Protein AF-A0A923HV47-F1 (afdb_monomer)

Radius of gyration: 19.05 Å; Cα contacts (8 Å, |Δi|>4): 51; chains: 1; bounding box: 52×19×55 Å

Sequ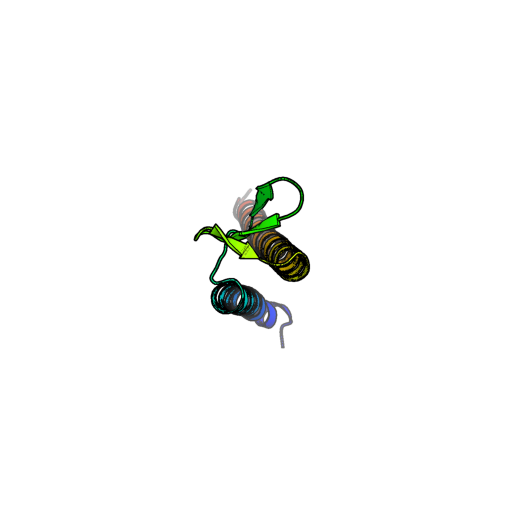ence (87 aa):
MNFSNKYKYIMPCILGLTMVYGVVNFRGAPIRPCGEQKYCGKSGNRVTQEEYEAYRTWETTFILVALGAFFSKLVERGVMRDSARPD

Nearest PDB structures (foldseek):
  4fxw-assembly2_D  TM=5.536E-01  e=1.604E+00  Homo sapiens
  1r1k-assembly1_D  TM=3.786E-01  e=6.159E+00  Heliothis virescens

Organism: NCBI:txid2762298

Secondary structure (DSSP, 8-state):
--HHHHHHHHHHHHHHHHHHHHHHH-TTPSPEE-STT-EE-TT--EE-HHHHHHHHHHHHHHHHHHHHHHHHHHHHHHHHHHTT---

pLDDT: mean 82.77, std 11.43, range [45.81, 94.56]

Mean predicted aligned error: 8.58 Å

Foldseek 3Di:
DDPVVVVVPVLVVVLVVLVVVCCVLPVQPPWADDPDQFIAGPVRDTDHPVSNVVNVVSVVVSVVSVVVVVVVVVVVVVVVVVVPDDD

Solvent-accessible surface area (backbone atoms only — not comparable to full-atom values): 5072 Å² total; per-residue (Å²): 134,69,72,74,66,57,56,69,54,48,55,61,49,51,54,49,50,54,49,52,52,45,58,70,73,45,70,45,51,70,67,40,82,51,72,97,90,37,31,23,22,66,84,65,46,82,41,53,71,68,58,47,53,51,49,51,52,51,52,52,51,50,51,53,54,52,48,51,54,49,50,54,52,51,48,54,53,50,57,56,52,65,76,66,59,81,132

Structure (mmCIF, N/CA/C/O backbone):
data_AF-A0A923HV47-F1
#
_entry.id   AF-A0A923HV47-F1
#
loop_
_atom_site.group_PDB
_atom_site.id
_atom_site.type_symbol
_atom_site.label_atom_id
_atom_site.label_alt_id
_atom_site.label_comp_id
_atom_site.label_asym_id
_atom_site.label_entity_id
_atom_site.label_seq_id
_atom_site.pdbx_PDB_ins_code
_atom_site.Cartn_x
_atom_site.Cartn_y
_atom_site.Cartn_z
_atom_site.occupancy
_atom_site.B_iso_or_equiv
_atom_site.auth_seq_id
_atom_site.auth_comp_id
_atom_site.auth_asym_id
_atom_site.auth_atom_id
_atom_site.pdbx_PDB_model_num
ATOM 1 N N . MET A 1 1 ? 31.912 -4.484 -10.328 1.00 45.81 1 MET A N 1
ATOM 2 C CA . MET A 1 1 ? 30.647 -5.067 -9.817 1.00 45.81 1 MET A CA 1
ATOM 3 C C . MET A 1 1 ? 29.485 -4.196 -10.284 1.00 45.81 1 MET A C 1
ATOM 5 O O . MET A 1 1 ? 29.361 -3.071 -9.824 1.00 45.81 1 MET A O 1
ATOM 9 N N . ASN A 1 2 ? 28.698 -4.680 -11.250 1.00 48.28 2 ASN A N 1
ATOM 10 C CA . ASN A 1 2 ? 27.663 -3.909 -11.951 1.00 48.28 2 ASN A CA 1
ATOM 11 C C . ASN A 1 2 ? 26.455 -3.596 -11.055 1.00 48.28 2 ASN A C 1
ATOM 13 O O . ASN A 1 2 ? 25.792 -4.513 -10.572 1.00 48.28 2 ASN A O 1
ATOM 17 N N . PHE A 1 3 ? 26.149 -2.304 -10.894 1.00 53.97 3 PHE A N 1
ATOM 18 C CA . PHE A 1 3 ? 24.984 -1.773 -10.171 1.00 53.97 3 PHE A CA 1
ATOM 19 C C . PHE A 1 3 ? 23.695 -2.493 -10.637 1.00 53.97 3 PHE A C 1
ATOM 21 O O . PHE A 1 3 ? 22.945 -3.028 -9.827 1.00 53.97 3 PHE A O 1
ATOM 28 N N . SER A 1 4 ? 23.518 -2.665 -11.951 1.00 58.62 4 SER A N 1
ATOM 29 C CA . SER A 1 4 ? 22.307 -3.210 -12.592 1.00 58.62 4 SER A CA 1
ATOM 30 C C . SER A 1 4 ? 21.826 -4.591 -12.086 1.00 58.62 4 SER A C 1
ATOM 32 O O . SER A 1 4 ? 20.622 -4.824 -11.984 1.00 58.62 4 SER A O 1
ATOM 34 N N . ASN A 1 5 ? 22.721 -5.502 -11.678 1.00 59.06 5 ASN A N 1
ATOM 35 C CA . ASN A 1 5 ? 22.308 -6.849 -11.244 1.00 59.06 5 ASN A CA 1
ATOM 36 C C . ASN A 1 5 ? 21.742 -6.901 -9.817 1.00 59.06 5 ASN A C 1
ATOM 38 O O . ASN A 1 5 ? 20.981 -7.814 -9.504 1.00 59.06 5 ASN A O 1
ATOM 42 N N . LYS A 1 6 ? 22.084 -5.937 -8.951 1.00 58.19 6 LYS A N 1
ATOM 43 C CA . LYS A 1 6 ? 21.603 -5.934 -7.561 1.00 58.19 6 LYS A CA 1
ATOM 44 C C . LYS A 1 6 ? 20.106 -5.618 -7.502 1.00 58.19 6 LYS A C 1
ATOM 46 O O . LYS A 1 6 ? 19.346 -6.341 -6.865 1.00 58.19 6 LYS A O 1
ATOM 51 N N . TYR A 1 7 ? 19.656 -4.603 -8.239 1.00 67.00 7 TYR A N 1
ATOM 52 C CA 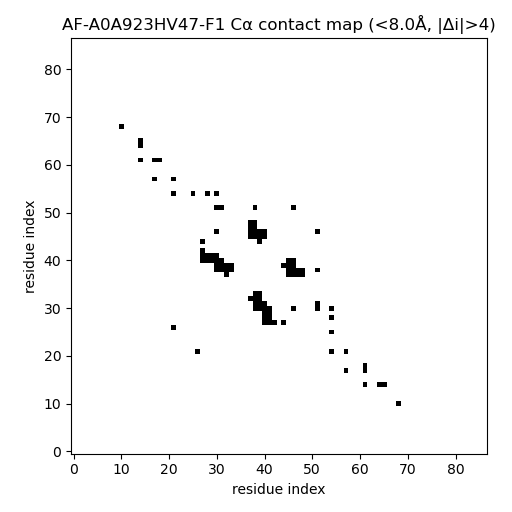. TYR A 1 7 ? 18.248 -4.167 -8.237 1.00 67.00 7 TYR A CA 1
ATOM 53 C C . TYR A 1 7 ? 17.294 -5.181 -8.863 1.00 67.00 7 TYR A C 1
ATOM 55 O O . TYR A 1 7 ? 16.114 -5.212 -8.514 1.00 67.00 7 TYR A O 1
ATOM 63 N N . LYS A 1 8 ? 17.825 -6.045 -9.738 1.00 70.31 8 LYS A N 1
ATOM 64 C CA . LYS A 1 8 ? 17.083 -7.101 -10.432 1.00 70.31 8 LYS A CA 1
ATOM 65 C C . LYS A 1 8 ? 16.384 -8.060 -9.464 1.00 70.31 8 LYS A C 1
ATOM 67 O O . LYS A 1 8 ? 15.283 -8.511 -9.758 1.00 70.31 8 LYS A O 1
ATOM 72 N N . TYR A 1 9 ? 17.000 -8.319 -8.309 1.00 78.75 9 TYR A N 1
ATOM 73 C CA . TYR A 1 9 ? 16.442 -9.171 -7.254 1.00 78.75 9 TYR A CA 1
ATOM 74 C C . TYR A 1 9 ? 15.885 -8.375 -6.070 1.00 78.75 9 TYR A C 1
ATOM 76 O O . TYR A 1 9 ? 14.956 -8.830 -5.414 1.00 78.75 9 TYR A O 1
ATOM 84 N N . ILE A 1 10 ? 16.399 -7.170 -5.812 1.00 83.75 10 ILE A N 1
ATOM 85 C CA . ILE A 1 10 ? 15.928 -6.341 -4.694 1.00 83.75 10 ILE A CA 1
ATOM 86 C C . ILE A 1 10 ? 14.464 -5.926 -4.887 1.00 83.75 10 ILE A C 1
ATOM 88 O O . ILE A 1 10 ? 13.672 -6.074 -3.963 1.00 83.75 10 ILE A O 1
ATOM 92 N N . MET A 1 11 ? 14.077 -5.460 -6.079 1.00 82.56 11 MET A N 1
ATOM 93 C CA . MET A 1 11 ? 12.699 -5.021 -6.341 1.00 82.56 11 MET A CA 1
ATOM 94 C C . MET A 1 11 ? 11.634 -6.114 -6.130 1.00 82.56 11 MET A C 1
ATOM 96 O O . MET A 1 11 ? 10.680 -5.858 -5.393 1.00 82.56 11 MET A O 1
ATOM 100 N N . PRO A 1 12 ? 11.760 -7.331 -6.701 1.00 85.06 12 PRO A N 1
ATOM 101 C CA . PRO A 1 12 ? 10.789 -8.393 -6.439 1.00 85.06 12 PRO A CA 1
ATOM 102 C C . PRO A 1 12 ? 10.791 -8.845 -4.972 1.00 85.06 12 PRO A C 1
ATOM 104 O O . PRO A 1 12 ? 9.724 -9.155 -4.445 1.00 85.06 12 PRO A O 1
ATOM 107 N N . CYS A 1 13 ? 11.939 -8.825 -4.283 1.00 88.81 13 CYS A N 1
ATOM 108 C CA . CYS A 1 13 ? 11.990 -9.103 -2.845 1.00 88.81 13 CYS A CA 1
ATOM 109 C C . CYS A 1 13 ? 11.224 -8.057 -2.027 1.00 88.81 13 CYS A C 1
ATOM 111 O O . CYS A 1 13 ? 10.447 -8.432 -1.154 1.00 88.81 13 CYS A O 1
ATOM 113 N N . ILE A 1 14 ? 11.398 -6.763 -2.319 1.00 88.81 14 ILE A N 1
ATOM 114 C CA . ILE A 1 14 ? 10.660 -5.684 -1.645 1.00 88.81 14 ILE A CA 1
ATOM 115 C C . ILE A 1 14 ? 9.157 -5.862 -1.868 1.00 88.81 14 ILE A C 1
ATOM 117 O O . ILE A 1 14 ? 8.407 -5.896 -0.899 1.00 88.81 14 ILE A O 1
ATOM 121 N N . LEU A 1 15 ? 8.723 -6.064 -3.116 1.00 89.38 15 LEU A N 1
ATOM 122 C CA . LEU A 1 15 ? 7.314 -6.316 -3.436 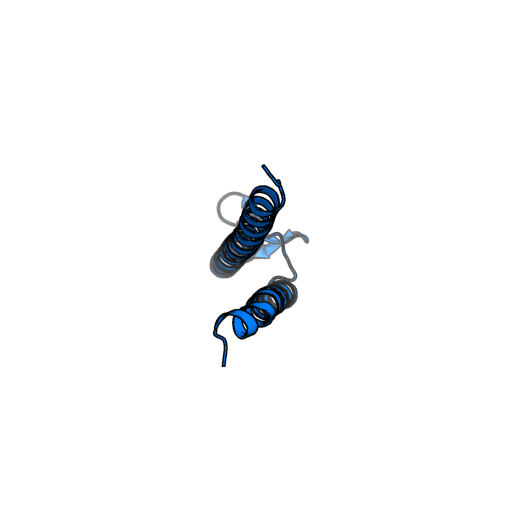1.00 89.38 15 LEU A CA 1
ATOM 123 C C . LEU A 1 15 ? 6.758 -7.528 -2.679 1.00 89.38 15 LEU A C 1
ATOM 125 O O . LEU A 1 15 ? 5.677 -7.441 -2.099 1.00 89.38 15 LEU A O 1
ATOM 129 N N . GLY A 1 16 ? 7.504 -8.635 -2.642 1.00 91.69 16 GLY A N 1
ATOM 130 C CA . GLY A 1 16 ? 7.115 -9.838 -1.909 1.00 91.69 16 GLY A CA 1
ATOM 131 C C . GLY A 1 16 ? 6.970 -9.589 -0.407 1.00 91.69 16 GLY A C 1
ATOM 132 O O . GLY A 1 16 ? 5.950 -9.947 0.178 1.00 91.69 16 GLY A O 1
ATOM 133 N N . LEU A 1 17 ? 7.946 -8.922 0.213 1.00 92.31 17 LEU A N 1
ATOM 134 C CA . LEU A 1 17 ? 7.914 -8.587 1.639 1.00 92.31 17 LEU A CA 1
ATOM 135 C C . LEU A 1 17 ? 6.766 -7.630 1.977 1.00 92.31 17 LEU A C 1
ATOM 137 O O . LEU A 1 17 ? 6.051 -7.861 2.950 1.00 92.31 17 LEU A O 1
ATOM 141 N N . THR A 1 18 ? 6.540 -6.597 1.162 1.00 91.38 18 THR A N 1
ATOM 142 C CA . THR A 1 18 ? 5.414 -5.670 1.338 1.00 91.38 18 THR A CA 1
ATOM 143 C C . THR A 1 18 ? 4.076 -6.393 1.188 1.00 91.38 18 THR A C 1
ATOM 145 O O . THR A 1 18 ? 3.156 -6.129 1.962 1.00 91.38 18 THR A O 1
ATOM 148 N N . MET A 1 19 ? 3.963 -7.341 0.254 1.00 92.38 19 MET A N 1
ATOM 149 C CA . MET A 1 19 ? 2.759 -8.157 0.096 1.00 92.38 19 MET A CA 1
ATOM 150 C C . MET A 1 19 ? 2.503 -9.027 1.333 1.00 92.38 19 MET A C 1
ATOM 152 O O . MET A 1 19 ? 1.395 -9.016 1.867 1.00 92.38 19 MET A O 1
ATOM 156 N N . VAL A 1 20 ? 3.525 -9.735 1.831 1.00 94.19 20 VAL A N 1
ATOM 157 C CA . VAL A 1 20 ? 3.413 -10.564 3.046 1.00 94.19 20 VAL A CA 1
ATOM 158 C C . VAL A 1 20 ? 3.039 -9.711 4.254 1.00 94.19 20 VAL A C 1
ATOM 160 O O . VAL A 1 20 ? 2.124 -10.072 4.993 1.00 94.19 20 VAL A O 1
ATOM 163 N N . TYR A 1 21 ? 3.689 -8.558 4.427 1.00 92.62 21 TYR A N 1
ATOM 164 C CA . TYR A 1 21 ? 3.362 -7.610 5.488 1.00 92.62 21 TYR A CA 1
ATOM 165 C C . TYR A 1 21 ? 1.880 -7.224 5.458 1.00 92.62 21 TYR A C 1
ATOM 167 O O . TYR A 1 21 ? 1.222 -7.251 6.500 1.00 92.62 21 TYR A O 1
ATOM 175 N N . GLY A 1 22 ? 1.340 -6.932 4.272 1.00 90.88 22 GLY A N 1
ATOM 176 C CA . GLY A 1 22 ? -0.064 -6.575 4.114 1.00 90.88 22 GLY A CA 1
ATOM 177 C C . GLY A 1 22 ? -1.027 -7.704 4.463 1.00 90.88 22 GLY A C 1
ATOM 178 O O . GLY A 1 22 ? -1.995 -7.485 5.183 1.00 90.88 22 GLY A O 1
ATOM 179 N N . VAL A 1 23 ? -0.737 -8.930 4.020 1.00 90.62 23 VAL A N 1
ATOM 180 C CA . VAL A 1 23 ? -1.566 -10.112 4.323 1.00 90.62 23 VAL A CA 1
ATOM 181 C C . VAL A 1 23 ? -1.560 -10.439 5.820 1.00 90.62 23 VAL A C 1
ATOM 183 O O . VAL A 1 23 ? -2.585 -10.840 6.375 1.00 90.62 23 VAL A O 1
ATOM 186 N N . VAL A 1 24 ? -0.415 -10.272 6.487 1.00 91.75 24 VAL A N 1
ATOM 187 C CA . VAL A 1 24 ? -0.273 -10.572 7.918 1.00 91.75 24 VAL A CA 1
ATOM 188 C C . VAL A 1 24 ? -0.947 -9.509 8.787 1.00 91.75 24 VAL A C 1
ATOM 190 O O . VAL A 1 24 ? -1.663 -9.878 9.717 1.00 91.75 24 VAL A O 1
ATOM 193 N N . ASN A 1 25 ? -0.753 -8.221 8.486 1.00 90.56 25 ASN A N 1
ATOM 194 C CA . ASN A 1 25 ? -1.257 -7.124 9.320 1.00 90.56 25 ASN A CA 1
ATOM 195 C C . ASN A 1 25 ? -2.701 -6.730 8.986 1.00 90.56 25 ASN A C 1
ATOM 197 O O . ASN A 1 25 ? -3.473 -6.417 9.885 1.00 90.56 25 ASN A O 1
ATOM 201 N N . PHE A 1 26 ? -3.113 -6.810 7.719 1.00 90.19 26 PHE A N 1
ATOM 202 C CA . PHE A 1 26 ? -4.449 -6.406 7.275 1.00 90.19 26 PHE A CA 1
ATOM 203 C C . PHE A 1 26 ? -5.308 -7.616 6.893 1.00 90.19 26 PHE A C 1
ATOM 205 O O . PHE A 1 26 ? -5.881 -7.691 5.809 1.00 90.19 26 PHE A O 1
ATOM 212 N N . ARG A 1 27 ? -5.449 -8.579 7.812 1.00 84.25 27 ARG A N 1
ATOM 213 C CA . ARG A 1 27 ? -6.275 -9.793 7.612 1.00 84.25 27 ARG A CA 1
ATOM 214 C C . ARG A 1 27 ? -7.746 -9.498 7.309 1.00 84.25 27 ARG A C 1
ATOM 216 O O . ARG A 1 27 ? -8.418 -10.291 6.656 1.00 84.25 27 ARG A O 1
ATOM 223 N N . GLY A 1 28 ? -8.243 -8.365 7.804 1.00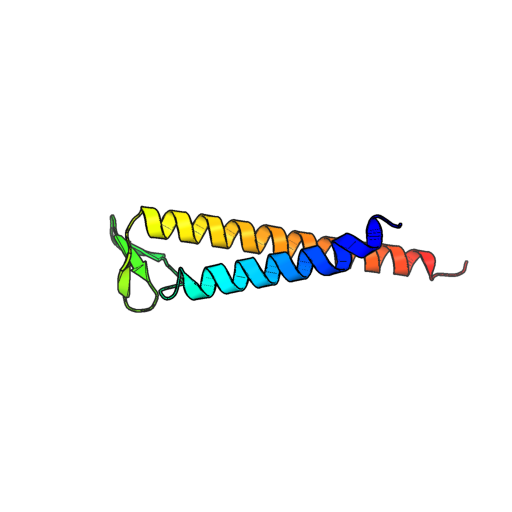 82.00 28 GLY A N 1
ATOM 224 C CA . GLY A 1 28 ? -9.5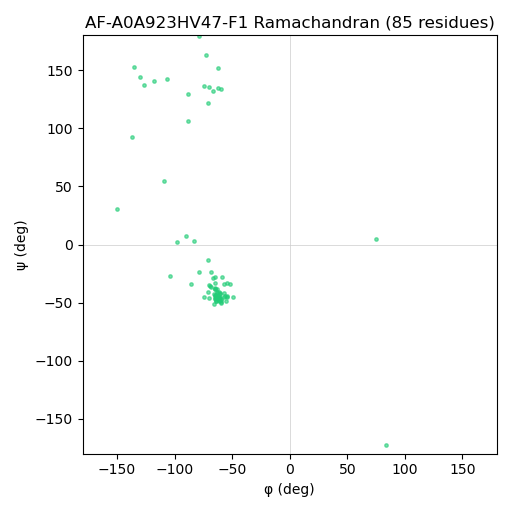95 -7.872 7.554 1.00 82.00 28 GLY A CA 1
ATOM 225 C C . GLY A 1 28 ? -9.752 -7.111 6.237 1.00 82.00 28 GLY A C 1
ATOM 226 O O . GLY A 1 28 ? -10.839 -6.601 5.986 1.00 82.00 28 GLY A O 1
ATOM 227 N N . ALA A 1 29 ? -8.711 -6.999 5.407 1.00 84.69 29 ALA A N 1
ATOM 228 C CA . ALA A 1 29 ? -8.791 -6.306 4.128 1.00 84.69 29 ALA A CA 1
ATOM 229 C C . ALA A 1 29 ? -9.791 -6.976 3.153 1.00 84.69 29 ALA A C 1
ATOM 231 O O . ALA A 1 29 ? -9.995 -8.195 3.201 1.00 84.69 29 ALA A O 1
ATOM 232 N N . PRO A 1 30 ? -10.397 -6.212 2.224 1.00 85.12 30 PRO A N 1
ATOM 233 C CA . PRO A 1 30 ? -10.263 -4.762 2.060 1.00 85.12 30 PRO A CA 1
ATOM 234 C C . PRO A 1 30 ? -11.036 -3.990 3.137 1.00 85.12 30 PRO A C 1
ATOM 236 O O . PRO A 1 30 ? -12.185 -4.317 3.435 1.00 85.12 30 PRO A O 1
ATOM 239 N N . ILE A 1 31 ? -10.408 -2.954 3.697 1.00 88.38 31 ILE A N 1
ATOM 240 C CA . ILE A 1 31 ? -11.026 -2.069 4.691 1.00 88.38 31 ILE A 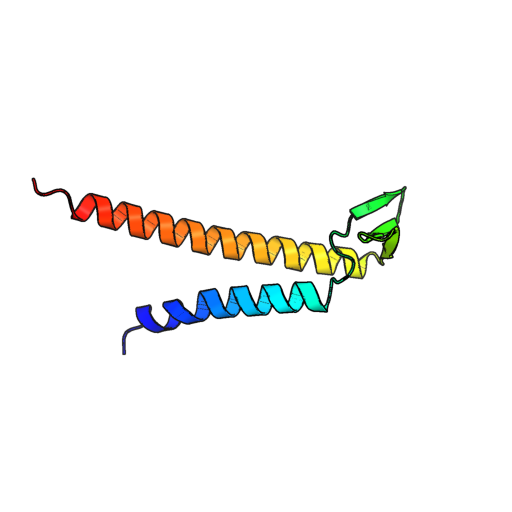CA 1
ATOM 241 C C . ILE A 1 31 ? -11.741 -0.938 3.950 1.00 88.38 31 ILE A C 1
ATOM 243 O O . ILE A 1 31 ? -11.160 -0.309 3.064 1.00 88.38 31 ILE A O 1
ATOM 247 N N . ARG A 1 32 ? -13.010 -0.690 4.278 1.00 86.44 32 ARG A N 1
ATOM 248 C CA . ARG A 1 32 ? -13.861 0.298 3.599 1.00 86.44 32 ARG A CA 1
ATOM 249 C C . ARG A 1 32 ? -14.643 1.147 4.603 1.00 86.44 32 ARG A C 1
ATOM 251 O O . ARG A 1 32 ? -14.942 0.654 5.690 1.00 86.44 32 ARG A O 1
ATOM 258 N N . PRO A 1 33 ? -15.014 2.390 4.257 1.00 86.31 33 PRO A N 1
ATOM 259 C CA . PRO A 1 33 ? -15.947 3.166 5.069 1.00 86.31 33 PRO A CA 1
ATOM 260 C C . PRO A 1 33 ? -17.317 2.468 5.132 1.00 86.31 33 PRO A C 1
ATOM 262 O O . PRO A 1 33 ? -17.829 1.992 4.118 1.00 86.31 33 PRO A O 1
ATOM 265 N N . CYS A 1 34 ? -17.899 2.388 6.327 1.00 83.38 34 CYS A N 1
ATOM 266 C CA . CYS A 1 34 ? -19.188 1.761 6.613 1.00 83.38 34 CYS A CA 1
ATOM 267 C C . CYS A 1 34 ? -20.018 2.640 7.570 1.00 83.38 34 CYS A C 1
ATOM 269 O O . CYS A 1 34 ? -19.936 2.542 8.793 1.00 83.38 34 CYS A O 1
ATOM 271 N N . GLY A 1 35 ? -20.853 3.513 7.007 1.00 79.44 35 GLY A N 1
ATOM 272 C CA . GLY A 1 35 ? -21.630 4.494 7.774 1.00 79.44 35 GLY A CA 1
ATOM 273 C C . GLY A 1 35 ? -20.837 5.765 8.100 1.00 79.44 35 GLY A C 1
ATOM 274 O O . GLY A 1 35 ? -19.735 5.960 7.597 1.00 79.44 35 GLY A O 1
ATOM 275 N N . GLU A 1 36 ? -21.416 6.645 8.920 1.00 71.62 36 GLU A N 1
ATOM 276 C CA . GLU A 1 36 ? -20.979 8.050 9.004 1.00 71.62 36 GLU A CA 1
ATOM 277 C C . GLU A 1 36 ? -19.568 8.267 9.574 1.00 71.62 36 GLU A C 1
ATOM 279 O O . GLU A 1 36 ? -18.922 9.236 9.196 1.00 71.62 36 GLU A O 1
ATOM 284 N N . GLN A 1 37 ? -19.062 7.387 10.448 1.00 65.69 37 GLN A N 1
ATOM 285 C CA . GLN A 1 37 ? -17.733 7.542 11.077 1.00 65.69 37 GLN A CA 1
ATOM 286 C C . GLN A 1 37 ? -17.060 6.203 11.425 1.00 65.69 37 GLN A C 1
ATOM 288 O O . GLN A 1 37 ? -16.356 6.086 12.427 1.00 65.69 37 GLN A O 1
ATOM 293 N N . LYS A 1 38 ? -17.331 5.138 10.662 1.00 80.88 38 LYS A N 1
ATOM 294 C CA . LYS A 1 38 ? -16.793 3.800 10.961 1.00 80.88 38 LYS A CA 1
ATOM 295 C C . LYS A 1 38 ? -16.147 3.191 9.728 1.00 80.88 38 LYS A C 1
ATOM 297 O O . LYS A 1 38 ? -16.637 3.364 8.615 1.00 80.88 38 LYS A O 1
ATOM 302 N N . TYR A 1 39 ? -15.064 2.454 9.946 1.00 87.25 39 TYR A N 1
ATOM 303 C CA . TYR A 1 39 ? -14.424 1.628 8.932 1.00 87.25 39 TYR A CA 1
ATOM 304 C C . TYR A 1 39 ? -14.715 0.163 9.235 1.00 87.25 39 TYR A C 1
ATOM 306 O O . TYR A 1 39 ? -14.771 -0.247 10.397 1.00 87.25 39 TYR A O 1
ATOM 314 N N . CYS A 1 40 ? -14.936 -0.623 8.189 1.00 86.06 40 CYS A N 1
ATOM 315 C CA . CYS A 1 40 ? -15.242 -2.039 8.293 1.00 86.06 40 CYS A CA 1
ATOM 316 C C . CYS A 1 40 ? -14.289 -2.844 7.423 1.00 86.06 40 CYS A C 1
ATO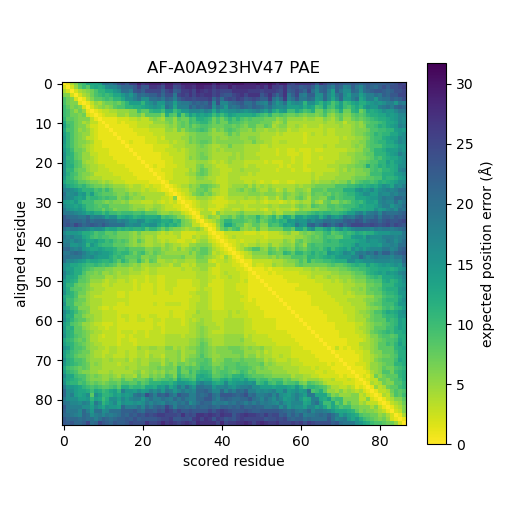M 318 O O . CYS A 1 40 ? -14.033 -2.493 6.270 1.00 86.06 40 CYS A O 1
ATOM 320 N N . GLY A 1 41 ? -13.806 -3.957 7.968 1.00 87.00 41 GLY A N 1
ATOM 321 C CA . GLY A 1 41 ? -13.135 -4.990 7.186 1.00 87.00 41 GLY A CA 1
ATOM 322 C C . GLY A 1 41 ? -14.122 -5.884 6.428 1.00 87.00 41 GLY A C 1
ATOM 323 O O . GLY A 1 41 ? -15.341 -5.773 6.575 1.00 87.00 41 GLY A O 1
ATOM 324 N N . LYS A 1 42 ? -13.590 -6.846 5.672 1.00 83.00 42 LYS A N 1
ATOM 325 C CA . LYS A 1 42 ? -14.338 -7.827 4.868 1.00 83.00 42 LYS A CA 1
ATOM 326 C C . LYS A 1 42 ? -15.425 -8.580 5.647 1.00 83.00 42 LYS A C 1
ATOM 328 O O . LYS A 1 42 ? -16.462 -8.895 5.076 1.00 83.00 42 LYS A O 1
ATOM 333 N N . SER A 1 43 ? -15.204 -8.855 6.933 1.00 81.56 43 SER A N 1
ATOM 334 C CA . SER A 1 43 ? -16.164 -9.564 7.796 1.00 81.56 43 SER A CA 1
ATOM 335 C C . SER A 1 43 ? -17.146 -8.637 8.527 1.00 81.56 43 SER A C 1
ATOM 337 O O . SER A 1 43 ? -17.854 -9.092 9.417 1.00 81.56 43 SER A O 1
ATOM 339 N N . GLY A 1 44 ? -17.160 -7.334 8.223 1.00 76.19 44 GLY A N 1
ATOM 340 C CA . GLY A 1 44 ? -17.966 -6.344 8.951 1.00 76.19 44 GLY A CA 1
ATOM 341 C C . GLY A 1 44 ? -17.412 -5.978 10.333 1.00 76.19 44 GLY A C 1
ATOM 342 O O . GLY A 1 44 ? -18.033 -5.204 11.061 1.00 76.19 44 GLY A O 1
ATOM 343 N N . ASN A 1 45 ? -16.235 -6.505 10.692 1.00 82.12 45 ASN A N 1
ATOM 344 C CA . ASN A 1 45 ? -15.530 -6.126 11.912 1.00 82.12 45 ASN A CA 1
ATOM 345 C C . ASN A 1 45 ? -15.221 -4.632 11.873 1.00 82.12 45 ASN A C 1
ATOM 347 O O . ASN A 1 45 ? -14.746 -4.130 10.851 1.00 82.12 45 ASN A O 1
ATOM 351 N N . ARG A 1 46 ? -15.484 -3.946 12.989 1.00 83.88 46 ARG A N 1
ATOM 352 C CA . ARG A 1 46 ? -15.135 -2.535 13.150 1.00 83.88 46 ARG A CA 1
ATOM 353 C C . ARG A 1 46 ? -13.620 -2.397 13.163 1.00 83.88 46 ARG A C 1
ATOM 355 O O . ARG A 1 46 ? -12.945 -3.128 13.878 1.00 83.88 46 ARG A O 1
ATOM 362 N N . VAL A 1 47 ? -13.142 -1.455 12.372 1.00 87.38 47 VAL A N 1
ATOM 363 C CA . VAL A 1 47 ? -11.739 -1.093 12.203 1.00 87.38 47 VAL A CA 1
ATOM 364 C C . VAL A 1 47 ? -11.593 0.355 12.654 1.00 87.38 47 VAL A C 1
ATOM 366 O O . VAL A 1 47 ? -12.495 1.174 12.432 1.00 87.38 47 VAL A O 1
ATOM 369 N N . THR A 1 48 ? -10.494 0.670 13.329 1.00 88.62 48 THR A N 1
ATOM 370 C CA . THR A 1 48 ? -10.225 2.046 13.764 1.00 88.62 48 THR A CA 1
ATOM 371 C C . THR A 1 48 ? -9.831 2.927 12.575 1.00 88.62 48 THR A C 1
ATOM 373 O O . THR A 1 48 ? -9.481 2.444 11.496 1.00 88.62 48 THR A O 1
ATOM 376 N N . GLN A 1 49 ? -9.889 4.249 12.747 1.00 89.31 49 GLN A N 1
ATOM 377 C CA . GLN A 1 49 ? -9.402 5.170 11.718 1.00 89.31 49 GLN A CA 1
ATOM 378 C C . GLN A 1 49 ? -7.908 4.964 11.432 1.00 89.31 49 GLN A C 1
ATOM 380 O O . GLN A 1 49 ? -7.510 4.927 10.272 1.00 89.31 49 GLN A O 1
ATOM 385 N N . GLU A 1 50 ? -7.106 4.757 12.475 1.00 89.50 50 GLU A N 1
ATOM 386 C CA . GLU A 1 50 ? -5.663 4.523 12.358 1.00 89.50 50 GLU A CA 1
ATOM 387 C C . GLU A 1 50 ? -5.352 3.260 11.539 1.00 89.50 50 GLU A C 1
ATOM 389 O O . GLU A 1 50 ? -4.495 3.279 10.656 1.00 89.50 50 GLU A O 1
ATOM 394 N N . GLU A 1 51 ? -6.088 2.167 11.763 1.00 88.75 51 GLU A N 1
ATOM 395 C CA . GLU A 1 51 ? -5.938 0.928 10.989 1.00 88.75 51 GLU A CA 1
ATOM 396 C C . GLU A 1 51 ? -6.320 1.119 9.514 1.00 88.75 51 GLU A C 1
ATOM 398 O O . GLU A 1 51 ? -5.667 0.571 8.620 1.00 88.75 51 GLU A O 1
ATOM 403 N N . TYR A 1 52 ? -7.362 1.911 9.242 1.00 90.44 52 TYR A N 1
ATOM 404 C CA . TYR A 1 52 ? -7.749 2.262 7.878 1.00 90.44 52 TYR A CA 1
ATOM 405 C C . TYR A 1 52 ? -6.677 3.106 7.178 1.00 90.44 52 TYR A C 1
ATOM 407 O O . TYR A 1 52 ? -6.316 2.811 6.037 1.00 90.44 52 TYR A O 1
ATOM 415 N N . GLU A 1 53 ? -6.136 4.124 7.846 1.00 92.50 53 GLU A N 1
ATOM 416 C CA . GLU A 1 53 ? -5.067 4.970 7.303 1.00 92.50 53 GLU A CA 1
ATOM 417 C C . GLU A 1 53 ? -3.788 4.166 7.036 1.00 92.50 53 GLU A C 1
ATOM 419 O O . GLU A 1 53 ? -3.174 4.305 5.971 1.00 92.50 53 GLU A O 1
ATOM 424 N N . ALA A 1 54 ? -3.430 3.253 7.944 1.00 92.62 54 ALA A N 1
ATOM 425 C CA . ALA A 1 54 ? -2.316 2.329 7.757 1.00 92.62 54 ALA A CA 1
ATOM 426 C C . ALA A 1 54 ? -2.538 1.406 6.545 1.00 92.62 54 ALA A C 1
ATOM 428 O O . ALA A 1 54 ? -1.646 1.272 5.700 1.00 92.62 54 ALA A O 1
ATOM 429 N N . TYR A 1 55 ? -3.738 0.828 6.407 1.00 92.94 55 TYR A N 1
ATOM 430 C CA . TYR A 1 55 ? -4.105 0.004 5.251 1.00 92.94 55 TYR A CA 1
ATOM 431 C C . TYR A 1 55 ? -4.016 0.795 3.943 1.00 92.94 55 TYR A C 1
ATOM 433 O O . TYR A 1 55 ? -3.411 0.328 2.979 1.00 92.94 55 TYR A O 1
ATOM 441 N N . ARG A 1 56 ? -4.567 2.012 3.907 1.00 93.25 56 ARG A N 1
ATOM 442 C CA . ARG A 1 56 ? -4.551 2.872 2.715 1.00 93.25 56 ARG A CA 1
ATOM 443 C C . ARG A 1 56 ? -3.146 3.299 2.322 1.00 93.25 56 ARG A C 1
ATOM 445 O O . ARG A 1 56 ? -2.836 3.332 1.129 1.00 93.25 56 ARG A O 1
ATOM 452 N N . THR A 1 57 ? -2.293 3.589 3.298 1.00 94.56 57 THR A N 1
ATOM 453 C CA . THR A 1 57 ? -0.886 3.932 3.061 1.00 94.56 57 THR A CA 1
ATOM 454 C C . THR A 1 57 ? -0.137 2.745 2.463 1.00 94.56 57 THR A C 1
ATOM 456 O O . THR A 1 57 ? 0.550 2.891 1.448 1.00 94.56 57 THR A O 1
ATOM 459 N N . TRP A 1 58 ? -0.312 1.555 3.043 1.00 94.50 58 TRP A N 1
ATOM 460 C CA . TRP A 1 58 ? 0.275 0.322 2.524 1.00 94.50 58 TRP A CA 1
ATOM 461 C C . TRP A 1 58 ? -0.222 -0.003 1.108 1.00 94.50 58 TRP A C 1
ATOM 463 O O . TRP A 1 58 ? 0.594 -0.236 0.218 1.00 94.50 58 TRP A O 1
ATOM 473 N N . GLU A 1 59 ? -1.537 0.040 0.878 1.00 94.44 59 GLU A N 1
ATOM 474 C CA . GLU A 1 59 ? -2.172 -0.265 -0.410 1.00 94.44 59 GLU A CA 1
ATOM 475 C C . GLU A 1 59 ? -1.672 0.684 -1.506 1.00 94.44 59 GLU A C 1
ATOM 477 O O . GLU A 1 59 ? -1.235 0.241 -2.569 1.00 94.44 59 GLU A O 1
ATOM 482 N N . THR A 1 60 ? -1.658 1.989 -1.222 1.00 94.19 60 THR A N 1
ATOM 483 C CA . THR A 1 60 ? -1.175 3.011 -2.161 1.00 94.19 60 THR A CA 1
ATOM 484 C C . THR A 1 60 ? 0.302 2.803 -2.486 1.00 94.19 60 THR A C 1
ATOM 486 O O . THR A 1 60 ? 0.684 2.804 -3.656 1.00 94.19 60 THR A O 1
ATOM 489 N N . THR A 1 61 ? 1.134 2.563 -1.467 1.00 92.44 61 THR A N 1
ATOM 490 C CA . THR A 1 61 ? 2.570 2.307 -1.650 1.00 92.44 61 THR A CA 1
ATOM 491 C C . THR A 1 61 ? 2.803 1.058 -2.496 1.00 92.44 61 THR A C 1
ATOM 493 O O . THR A 1 61 ? 3.586 1.089 -3.444 1.00 92.44 61 THR A O 1
ATOM 496 N N . PHE A 1 62 ? 2.092 -0.032 -2.201 1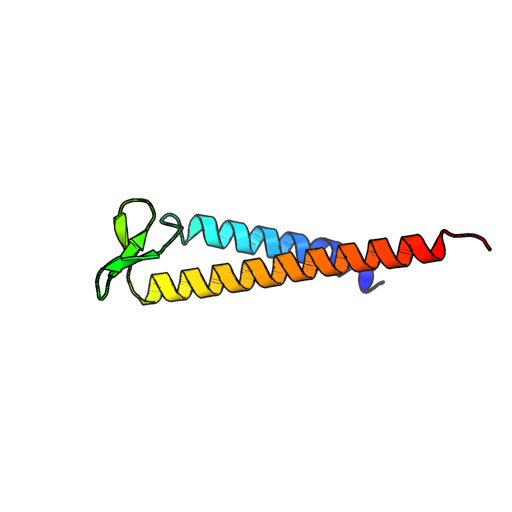.00 93.06 62 PHE A N 1
ATOM 497 C CA . PHE A 1 62 ? 2.216 -1.284 -2.940 1.00 93.06 62 PHE A CA 1
ATOM 498 C C . PHE A 1 62 ? 1.836 -1.115 -4.417 1.00 93.06 62 PHE A C 1
ATOM 500 O O . PHE A 1 62 ? 2.586 -1.544 -5.294 1.00 93.06 62 PHE A O 1
ATOM 507 N N . ILE A 1 63 ? 0.720 -0.435 -4.703 1.00 93.06 63 ILE A N 1
ATOM 508 C CA . ILE A 1 63 ? 0.262 -0.171 -6.074 1.00 93.06 63 ILE A CA 1
ATOM 509 C C . ILE A 1 63 ? 1.278 0.681 -6.839 1.00 93.06 63 ILE A C 1
ATOM 511 O O . ILE A 1 63 ? 1.624 0.342 -7.969 1.00 93.06 63 ILE A O 1
ATOM 515 N N . LEU A 1 64 ? 1.792 1.757 -6.236 1.00 91.88 64 LEU A N 1
ATOM 516 C CA . LEU A 1 64 ? 2.773 2.629 -6.888 1.00 91.88 64 LEU A CA 1
ATOM 517 C C . LEU A 1 64 ? 4.068 1.885 -7.228 1.00 91.88 64 LEU A C 1
ATOM 519 O O . LEU A 1 64 ? 4.572 2.008 -8.344 1.00 91.88 64 LEU A O 1
ATOM 523 N N . VAL A 1 65 ? 4.582 1.071 -6.302 1.00 90.12 65 VAL A N 1
ATOM 524 C CA . VAL A 1 65 ? 5.790 0.265 -6.537 1.00 90.12 65 VAL A CA 1
ATOM 525 C C . VAL A 1 65 ? 5.543 -0.786 -7.623 1.00 90.12 65 VAL A C 1
ATOM 527 O O . VAL A 1 65 ? 6.380 -0.956 -8.511 1.00 90.12 65 VAL A O 1
ATOM 530 N N . ALA A 1 66 ? 4.389 -1.460 -7.601 1.00 91.06 66 ALA A N 1
ATOM 531 C CA . ALA A 1 66 ? 4.031 -2.460 -8.604 1.00 91.06 66 ALA A CA 1
ATOM 532 C C . ALA A 1 66 ? 3.889 -1.847 -10.007 1.00 91.06 66 ALA A C 1
ATOM 534 O O . ALA A 1 66 ? 4.429 -2.388 -10.974 1.00 91.06 66 ALA A O 1
ATOM 535 N N . LEU A 1 67 ? 3.222 -0.693 -10.118 1.00 92.81 67 LEU A N 1
ATOM 536 C CA . LEU A 1 67 ? 3.093 0.041 -11.376 1.00 92.81 67 LEU A CA 1
ATOM 537 C C . LEU A 1 67 ? 4.452 0.529 -11.876 1.00 92.81 67 LEU A C 1
ATOM 539 O O . LEU A 1 67 ? 4.769 0.320 -13.043 1.00 92.81 67 LEU A O 1
ATOM 543 N N . GLY A 1 68 ? 5.279 1.112 -11.005 1.00 89.69 68 GLY A N 1
ATOM 544 C CA . GLY A 1 68 ? 6.633 1.539 -11.358 1.00 89.69 68 GLY A CA 1
ATOM 545 C C . GLY A 1 68 ? 7.461 0.388 -11.932 1.00 89.69 68 GLY A C 1
ATOM 546 O O . GLY A 1 68 ? 8.016 0.509 -13.022 1.00 89.69 68 GLY A O 1
ATOM 547 N N . ALA A 1 69 ? 7.459 -0.768 -11.261 1.00 87.44 69 ALA A N 1
ATOM 548 C CA . ALA A 1 69 ? 8.147 -1.966 -11.739 1.00 87.44 69 ALA A CA 1
ATOM 549 C C . ALA A 1 69 ? 7.598 -2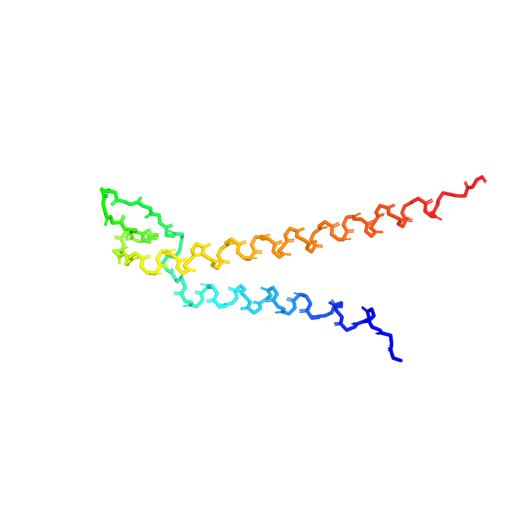.463 -13.090 1.00 87.44 69 ALA A C 1
ATOM 551 O O . ALA A 1 69 ? 8.372 -2.851 -13.971 1.00 87.44 69 ALA A O 1
ATOM 552 N N . PHE A 1 70 ? 6.276 -2.429 -13.275 1.00 89.56 70 PHE A N 1
ATOM 553 C CA . PHE A 1 70 ? 5.630 -2.809 -14.529 1.00 89.56 70 PHE A CA 1
ATOM 554 C C . PHE A 1 70 ? 6.017 -1.873 -15.683 1.00 89.56 70 PHE A C 1
ATOM 556 O O . PHE A 1 70 ? 6.450 -2.349 -16.734 1.00 89.56 70 PHE A O 1
ATOM 563 N N . PHE A 1 71 ? 5.945 -0.554 -15.483 1.00 90.00 71 PHE A N 1
ATOM 564 C CA . PHE A 1 71 ? 6.334 0.432 -16.493 1.00 90.00 71 PHE A CA 1
ATOM 565 C C . PHE A 1 71 ? 7.818 0.346 -16.842 1.00 90.00 71 PHE A C 1
ATOM 567 O O . PHE A 1 71 ? 8.150 0.362 -18.025 1.00 90.00 71 PHE A O 1
ATOM 574 N N . SER A 1 72 ? 8.710 0.164 -15.862 1.00 86.94 72 SER A N 1
ATOM 575 C CA . SER A 1 72 ? 10.134 -0.063 -16.146 1.00 86.94 72 SER A CA 1
ATOM 576 C C . SER A 1 72 ? 10.340 -1.274 -17.060 1.00 86.94 72 SER A C 1
ATOM 578 O O . SER A 1 72 ? 11.100 -1.195 -18.021 1.00 86.94 72 SER A O 1
ATOM 580 N N . LYS A 1 73 ? 9.609 -2.375 -16.833 1.00 85.44 73 LYS A N 1
ATOM 581 C CA . LYS A 1 73 ? 9.677 -3.562 -17.701 1.00 85.44 73 LYS A CA 1
ATOM 582 C C . LYS A 1 73 ? 9.098 -3.326 -19.091 1.00 85.44 73 LYS A C 1
ATOM 584 O O . LYS A 1 73 ? 9.627 -3.870 -20.060 1.00 85.44 73 LYS A O 1
ATOM 589 N N . LEU A 1 74 ? 8.028 -2.542 -19.205 1.00 88.00 74 LEU A N 1
ATOM 590 C CA . LEU A 1 74 ? 7.473 -2.161 -20.503 1.00 88.00 74 LEU A CA 1
ATOM 591 C C . LEU A 1 74 ? 8.455 -1.304 -21.304 1.00 88.00 74 LEU A C 1
ATOM 593 O O . LEU A 1 74 ? 8.660 -1.585 -22.482 1.00 88.00 74 LEU A O 1
ATOM 597 N N . VAL A 1 75 ? 9.099 -0.324 -20.666 1.00 87.75 75 VAL A N 1
ATOM 598 C CA . VAL A 1 75 ? 10.110 0.527 -21.306 1.00 87.75 75 VAL A CA 1
ATOM 599 C C . VAL A 1 75 ? 11.315 -0.303 -21.742 1.00 87.75 75 VAL A C 1
ATOM 601 O O . VAL A 1 75 ? 11.703 -0.216 -22.900 1.00 87.75 75 VAL A O 1
ATOM 604 N N . GLU A 1 76 ? 11.850 -1.179 -20.882 1.00 84.00 76 GLU A N 1
ATOM 605 C CA . GLU A 1 76 ? 12.936 -2.104 -21.254 1.00 84.00 76 GLU A CA 1
ATOM 606 C C . GLU A 1 76 ? 12.569 -2.942 -22.490 1.00 84.00 76 GLU A C 1
ATOM 608 O O . GLU A 1 76 ? 13.370 -3.081 -23.412 1.00 84.00 76 GLU A O 1
ATOM 613 N N . ARG A 1 77 ? 11.343 -3.482 -22.543 1.00 81.56 77 ARG A N 1
ATOM 614 C CA . ARG A 1 77 ? 10.871 -4.270 -23.693 1.00 81.56 77 ARG A CA 1
ATOM 615 C C . ARG A 1 77 ? 10.658 -3.431 -24.952 1.00 81.56 77 ARG A C 1
ATOM 617 O O . ARG A 1 77 ? 10.890 -3.945 -26.042 1.00 81.56 77 ARG A O 1
ATOM 624 N N . GLY A 1 78 ? 10.200 -2.188 -24.812 1.00 81.25 78 GLY A N 1
ATOM 625 C CA . GLY A 1 78 ? 10.041 -1.248 -25.922 1.00 81.25 78 GLY A CA 1
ATOM 626 C C . GLY A 1 78 ? 11.390 -0.870 -26.529 1.00 81.25 78 GLY A C 1
ATOM 627 O O . GLY A 1 78 ? 11.596 -1.078 -27.718 1.00 81.25 78 GLY A O 1
ATOM 628 N N . VAL A 1 79 ? 12.342 -0.451 -25.690 1.00 73.06 79 VAL A N 1
ATOM 629 C CA . VAL A 1 79 ? 13.721 -0.129 -26.095 1.00 73.06 79 VAL A CA 1
ATOM 630 C C . VAL A 1 79 ? 14.390 -1.317 -26.796 1.00 73.06 79 VAL A C 1
ATOM 632 O O . VAL A 1 79 ? 14.981 -1.153 -27.858 1.00 73.06 79 VAL A O 1
ATOM 635 N N . MET A 1 80 ? 14.244 -2.536 -26.258 1.00 61.66 80 MET A N 1
ATOM 636 C CA . MET A 1 80 ? 14.801 -3.744 -26.886 1.00 61.66 80 MET A CA 1
ATOM 637 C C . MET A 1 80 ? 14.163 -4.070 -28.243 1.00 61.66 80 MET A C 1
ATOM 639 O O . MET A 1 80 ? 14.812 -4.688 -29.084 1.00 61.66 80 MET A O 1
ATOM 643 N N . ARG A 1 81 ? 12.901 -3.684 -28.470 1.00 71.62 81 ARG A N 1
ATOM 644 C CA . ARG A 1 81 ? 12.226 -3.894 -29.756 1.00 71.62 81 ARG A CA 1
ATOM 645 C C . ARG A 1 81 ? 12.788 -2.971 -30.836 1.00 71.62 81 ARG A C 1
ATOM 647 O O . ARG A 1 81 ? 12.978 -3.435 -31.956 1.00 71.62 81 ARG A O 1
ATOM 654 N N . ASP A 1 82 ? 13.074 -1.714 -30.506 1.00 71.69 82 ASP A N 1
ATOM 655 C CA . ASP A 1 82 ? 13.610 -0.750 -31.473 1.00 71.69 82 ASP A CA 1
ATOM 656 C C . ASP A 1 82 ? 15.057 -1.076 -31.872 1.00 71.69 82 ASP A C 1
ATOM 658 O O . ASP A 1 82 ? 15.405 -0.959 -33.041 1.00 71.69 82 ASP A O 1
ATOM 662 N N . SER A 1 83 ? 15.881 -1.596 -30.953 1.00 63.94 83 SER A N 1
ATOM 663 C CA . SER A 1 83 ? 17.245 -2.057 -31.278 1.00 63.94 83 SER A CA 1
ATOM 664 C C . SER A 1 83 ? 17.305 -3.344 -32.116 1.00 63.94 83 SER A C 1
ATOM 666 O O . SER A 1 83 ? 18.373 -3.699 -32.605 1.00 63.94 83 SER A O 1
ATOM 668 N N . ALA A 1 84 ? 16.193 -4.072 -32.253 1.00 67.50 84 ALA A N 1
ATOM 669 C CA . ALA A 1 84 ? 16.129 -5.345 -32.971 1.00 67.50 84 ALA A CA 1
ATOM 670 C C . ALA A 1 84 ? 15.604 -5.218 -34.412 1.00 67.50 84 ALA A C 1
ATOM 672 O O . ALA A 1 84 ? 15.454 -6.237 -35.086 1.00 67.50 84 ALA A O 1
ATOM 673 N N . ARG A 1 85 ? 15.299 -4.003 -34.889 1.00 67.44 85 ARG A N 1
ATOM 674 C CA . ARG A 1 85 ? 14.967 -3.753 -36.296 1.00 67.44 85 ARG A CA 1
ATOM 675 C C . ARG A 1 85 ? 16.277 -3.472 -37.051 1.00 67.44 85 ARG A C 1
ATOM 677 O O . ARG A 1 85 ? 16.842 -2.407 -36.828 1.00 67.44 85 ARG A O 1
ATOM 684 N N . PRO A 1 86 ? 16.790 -4.401 -37.878 1.00 64.25 86 PRO A N 1
ATOM 685 C CA . PRO A 1 86 ? 17.867 -4.067 -38.797 1.00 64.25 86 PRO A CA 1
ATOM 686 C C . PRO A 1 86 ? 17.295 -3.155 -39.891 1.00 64.25 86 PRO A C 1
ATOM 688 O O . PRO A 1 86 ? 16.178 -3.399 -40.359 1.00 64.25 86 PRO A O 1
ATOM 691 N N . ASP A 1 87 ? 18.035 -2.097 -40.218 1.00 68.19 87 ASP A N 1
ATOM 692 C CA . ASP A 1 87 ? 17.757 -1.203 -41.349 1.00 68.19 87 ASP A CA 1
ATOM 693 C C . ASP A 1 87 ? 17.808 -1.949 -42.694 1.00 68.19 87 ASP A C 1
ATOM 695 O O . ASP A 1 87 ? 18.648 -2.873 -42.835 1.00 68.19 87 ASP A O 1
#